Protein AF-A0A2D6MC99-F1 (afdb_monomer_lite)

Foldseek 3Di:
DAFEQEAEPDPGTDTDDDPDQFQLVVCVRVVQPQWQWAWPNHRDDRRHGDHHHIYIYTHRPPPPDPPPPD

Radius of gyration: 12.45 Å; chains: 1; bounding box: 36×21×30 Å

Sequence (70 aa):
MPRILLCNDTANFTETDVQATTVGDLRTELTLPNEAINVNRVVANDSHELRDDDRVAAVKTNKKGGDTKK

pLDDT: mean 83.2, std 14.68, range [44.69, 94.12]

Secondary structure (DSSP, 8-state):
--EEEEEESSSS-EEEE-S-SBHHHHHHHTT-TTEEEEETTEE--TTPBP-TT-EEEEEETT--------

Structure (mmCIF, N/CA/C/O backbone):
data_AF-A0A2D6MC99-F1
#
_entry.id   AF-A0A2D6MC99-F1
#
loop_
_atom_site.group_PDB
_atom_site.id
_atom_site.type_symbol
_atom_site.label_atom_id
_atom_site.label_alt_id
_atom_site.label_comp_id
_atom_site.label_asym_id
_atom_site.label_entity_id
_atom_site.label_seq_id
_atom_site.pdbx_PDB_ins_code
_atom_site.Cartn_x
_atom_site.Cartn_y
_atom_site.Cartn_z
_atom_site.occupancy
_atom_site.B_iso_or_equiv
_atom_site.auth_seq_id
_atom_site.auth_comp_id
_atom_site.auth_asym_id
_atom_site.auth_atom_id
_atom_site.pdbx_PDB_model_num
ATOM 1 N N . MET A 1 1 ? -9.983 -0.585 9.567 1.00 76.75 1 MET A N 1
ATOM 2 C CA . MET A 1 1 ? -8.543 -0.302 9.685 1.00 76.75 1 MET A CA 1
ATOM 3 C C . MET A 1 1 ? -7.840 -1.584 9.307 1.00 76.75 1 MET A C 1
ATOM 5 O O . MET A 1 1 ? -7.823 -2.484 10.140 1.00 76.75 1 MET A O 1
ATOM 9 N N . PRO A 1 2 ? -7.442 -1.733 8.038 1.00 88.88 2 PRO A N 1
ATOM 10 C CA . PRO A 1 2 ? -6.756 -2.931 7.604 1.00 88.88 2 PRO A CA 1
ATOM 11 C C . PRO A 1 2 ? -5.307 -2.946 8.106 1.00 88.88 2 PRO A C 1
ATOM 13 O O . PRO A 1 2 ? -4.652 -1.902 8.192 1.00 88.88 2 PRO A O 1
ATOM 16 N N . ARG A 1 3 ? -4.800 -4.140 8.407 1.00 92.44 3 ARG A N 1
ATOM 17 C CA . ARG A 1 3 ? -3.380 -4.383 8.665 1.00 92.44 3 ARG A CA 1
ATOM 18 C C . ARG A 1 3 ? -2.703 -4.819 7.379 1.00 92.44 3 ARG A C 1
ATOM 20 O O . ARG A 1 3 ? -2.939 -5.925 6.910 1.00 92.44 3 ARG A O 1
ATOM 27 N N . ILE A 1 4 ? -1.834 -3.983 6.828 1.00 93.38 4 ILE A N 1
ATOM 28 C CA . ILE A 1 4 ? -1.143 -4.274 5.568 1.00 93.38 4 ILE A CA 1
ATOM 29 C C . ILE A 1 4 ? 0.334 -4.581 5.797 1.00 93.38 4 ILE A C 1
ATOM 31 O O . ILE A 1 4 ? 0.943 -4.164 6.780 1.00 93.38 4 ILE A O 1
ATOM 35 N N . LEU A 1 5 ? 0.943 -5.264 4.837 1.00 92.50 5 LEU A N 1
ATOM 36 C CA . LEU A 1 5 ? 2.388 -5.384 4.718 1.00 92.50 5 LEU A CA 1
ATOM 37 C C . LEU A 1 5 ? 2.880 -4.264 3.803 1.00 92.50 5 LEU A C 1
ATOM 39 O O . LEU A 1 5 ? 2.773 -4.373 2.582 1.00 92.50 5 LEU A O 1
ATOM 43 N N . LEU A 1 6 ? 3.417 -3.192 4.384 1.00 90.44 6 LEU A N 1
ATOM 44 C CA . LEU A 1 6 ? 3.892 -2.023 3.651 1.00 90.44 6 LEU A CA 1
ATOM 45 C C . LEU A 1 6 ? 5.388 -2.138 3.339 1.00 90.44 6 LEU A C 1
ATOM 47 O O . LEU A 1 6 ? 6.216 -2.351 4.221 1.00 90.44 6 LEU A O 1
ATOM 51 N N . CYS A 1 7 ? 5.739 -1.943 2.074 1.00 89.38 7 CYS A N 1
ATOM 52 C CA . CYS A 1 7 ? 7.103 -1.755 1.599 1.00 89.38 7 CYS A CA 1
ATOM 53 C C . CYS A 1 7 ? 7.210 -0.342 1.015 1.00 89.38 7 CYS A C 1
ATOM 55 O O . CYS A 1 7 ? 6.753 -0.089 -0.102 1.00 89.38 7 CYS A O 1
ATOM 57 N N . ASN A 1 8 ? 7.760 0.586 1.801 1.00 82.25 8 ASN A N 1
ATOM 58 C CA . ASN A 1 8 ? 7.924 1.990 1.431 1.00 82.25 8 ASN A CA 1
ATOM 59 C C . ASN A 1 8 ? 9.369 2.426 1.700 1.00 82.25 8 ASN A C 1
ATOM 61 O O . ASN A 1 8 ? 9.776 2.547 2.852 1.00 82.25 8 ASN A O 1
ATOM 65 N N . ASP A 1 9 ? 10.150 2.607 0.632 1.00 72.31 9 ASP A N 1
ATOM 66 C CA . ASP A 1 9 ? 11.582 2.975 0.650 1.00 72.31 9 ASP A CA 1
ATOM 67 C C . ASP A 1 9 ? 12.518 2.006 1.415 1.00 72.31 9 ASP A C 1
ATOM 69 O O . ASP A 1 9 ? 13.737 2.172 1.419 1.00 72.31 9 ASP A O 1
ATOM 73 N N . THR A 1 10 ? 11.974 0.944 2.015 1.00 67.38 10 THR A N 1
ATOM 74 C CA . THR A 1 10 ? 12.695 -0.146 2.675 1.00 67.38 10 THR A CA 1
ATOM 75 C C . THR A 1 10 ? 12.773 -1.372 1.770 1.00 67.38 10 THR A C 1
ATOM 77 O O . THR A 1 10 ? 11.884 -1.641 0.972 1.00 67.38 10 THR A O 1
ATOM 80 N N . ALA A 1 11 ? 13.830 -2.176 1.910 1.00 75.81 11 ALA A N 1
ATOM 81 C CA . ALA A 1 11 ? 13.959 -3.437 1.167 1.00 75.81 11 ALA A CA 1
ATOM 82 C C . ALA A 1 11 ? 13.029 -4.556 1.683 1.00 75.81 11 ALA A C 1
ATOM 84 O O . ALA A 1 11 ? 12.983 -5.637 1.099 1.00 75.81 11 ALA A O 1
ATOM 85 N N . ASN A 1 12 ? 12.305 -4.306 2.777 1.00 85.25 12 ASN A N 1
ATOM 86 C CA . ASN A 1 12 ? 11.479 -5.280 3.477 1.00 85.25 12 ASN A CA 1
ATOM 87 C C . ASN A 1 12 ? 10.049 -4.763 3.635 1.00 85.25 12 ASN A C 1
ATOM 89 O O . ASN A 1 12 ? 9.829 -3.555 3.748 1.00 85.25 12 ASN A O 1
ATOM 93 N N . PHE A 1 13 ? 9.111 -5.708 3.677 1.00 88.75 13 PHE A N 1
ATOM 94 C CA . PHE A 1 13 ? 7.728 -5.467 4.064 1.00 88.75 13 PHE A CA 1
ATOM 95 C C . PHE A 1 13 ? 7.616 -5.432 5.589 1.00 88.75 13 PHE A C 1
ATOM 97 O O . PHE A 1 13 ? 8.101 -6.347 6.257 1.00 88.75 13 PHE A O 1
ATOM 104 N N . THR A 1 14 ? 6.949 -4.410 6.111 1.00 90.38 14 THR A N 1
ATOM 105 C CA . THR A 1 14 ? 6.671 -4.246 7.539 1.00 90.38 14 THR A CA 1
ATOM 106 C C . THR A 1 14 ? 5.164 -4.237 7.754 1.00 90.38 14 THR A C 1
ATOM 108 O O . THR A 1 14 ? 4.442 -3.546 7.035 1.00 90.38 14 THR A O 1
ATOM 111 N N . GLU A 1 15 ? 4.679 -4.987 8.742 1.00 92.56 15 GLU A N 1
ATOM 112 C CA . GLU A 1 15 ? 3.274 -4.916 9.155 1.00 92.56 15 GLU A CA 1
ATOM 113 C C . GLU A 1 15 ? 2.957 -3.510 9.663 1.00 92.56 15 GLU A C 1
ATOM 115 O O . GLU A 1 15 ? 3.648 -2.976 10.531 1.00 92.56 15 GLU A O 1
ATOM 120 N N . THR A 1 16 ? 1.942 -2.888 9.075 1.00 91.00 16 THR A N 1
ATOM 121 C CA . THR A 1 16 ? 1.527 -1.520 9.371 1.00 91.00 16 THR A CA 1
ATOM 122 C C . THR A 1 16 ? 0.008 -1.476 9.437 1.00 91.00 16 THR A C 1
ATOM 124 O O . THR A 1 16 ? -0.675 -1.836 8.478 1.00 91.00 16 THR A O 1
ATOM 127 N N . ASP A 1 17 ? -0.519 -1.029 10.573 1.00 92.06 17 ASP A N 1
ATOM 128 C CA . ASP A 1 17 ? -1.941 -0.732 10.723 1.00 92.06 17 ASP A CA 1
ATOM 129 C C . ASP A 1 17 ? -2.217 0.647 10.101 1.00 92.06 17 ASP A C 1
ATOM 131 O O . ASP A 1 17 ? -1.619 1.643 10.516 1.00 92.06 17 ASP A O 1
ATOM 135 N N . VAL A 1 18 ? -3.101 0.707 9.101 1.00 90.88 18 VAL A N 1
ATOM 136 C CA . VAL A 1 18 ? -3.446 1.950 8.386 1.00 90.88 18 VAL A CA 1
ATOM 137 C C . VAL A 1 18 ? -4.918 2.309 8.571 1.00 90.88 18 VAL A C 1
ATOM 139 O O . 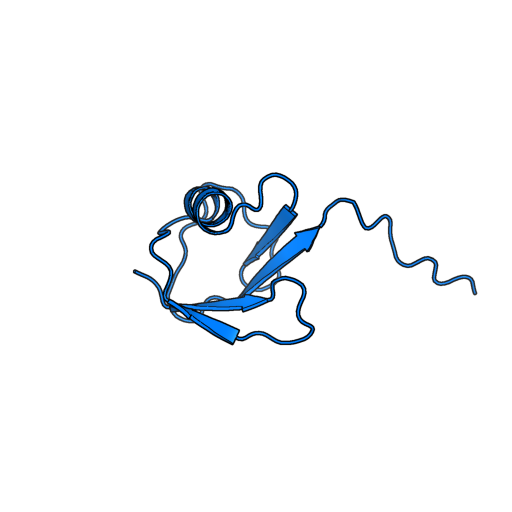VAL A 1 18 ? -5.781 1.445 8.778 1.00 90.88 18 VAL A O 1
ATOM 142 N N . GLN A 1 19 ? -5.223 3.606 8.522 1.00 92.50 19 GLN A N 1
ATOM 143 C CA . GLN A 1 19 ? -6.609 4.085 8.557 1.00 92.50 19 GLN A CA 1
ATOM 144 C C . GLN A 1 19 ? -7.276 3.987 7.183 1.00 92.50 19 GLN A C 1
ATOM 146 O O . GLN A 1 19 ? -8.490 3.790 7.098 1.00 92.50 19 GLN A O 1
ATOM 151 N N . ALA A 1 20 ? -6.480 4.082 6.121 1.00 91.06 20 ALA A N 1
ATOM 152 C CA . ALA A 1 20 ? -6.902 3.961 4.743 1.00 91.06 20 ALA A CA 1
ATOM 153 C C . ALA A 1 20 ? -7.650 2.654 4.470 1.00 91.06 20 ALA A C 1
ATOM 155 O O . ALA A 1 20 ? -7.174 1.556 4.758 1.00 91.06 20 ALA A O 1
ATOM 156 N N . THR A 1 21 ? -8.822 2.782 3.852 1.00 92.56 21 THR A N 1
ATOM 157 C CA . THR A 1 21 ? -9.601 1.634 3.357 1.00 92.56 21 THR A CA 1
ATOM 158 C C . THR A 1 21 ? -9.373 1.380 1.872 1.00 92.56 21 THR A C 1
ATOM 160 O O . THR A 1 21 ? -9.663 0.294 1.375 1.00 92.56 21 THR A O 1
ATOM 163 N N . THR A 1 22 ? -8.808 2.363 1.171 1.00 94.12 22 THR A N 1
ATOM 164 C CA . THR A 1 22 ? -8.498 2.303 -0.254 1.00 94.12 22 THR A CA 1
ATOM 165 C C . THR A 1 22 ? -7.070 2.762 -0.526 1.00 94.12 22 THR A C 1
ATOM 167 O O . THR A 1 22 ? -6.446 3.452 0.284 1.00 94.12 22 THR A O 1
ATOM 170 N N . VAL A 1 23 ? -6.543 2.413 -1.699 1.00 91.88 23 VAL A N 1
ATOM 171 C CA . VAL A 1 23 ? -5.226 2.882 -2.156 1.00 91.88 23 VAL A CA 1
ATOM 172 C C . VAL A 1 23 ? -5.173 4.411 -2.277 1.00 91.88 23 VAL A C 1
ATOM 174 O O . VAL A 1 23 ? -4.143 5.003 -1.957 1.00 91.88 23 VAL A O 1
ATOM 177 N N . GLY A 1 24 ? -6.264 5.067 -2.688 1.00 91.50 24 GLY A N 1
ATOM 178 C CA . GLY A 1 24 ? -6.339 6.530 -2.761 1.00 91.50 24 GLY A CA 1
ATOM 179 C C . GLY A 1 24 ? -6.189 7.201 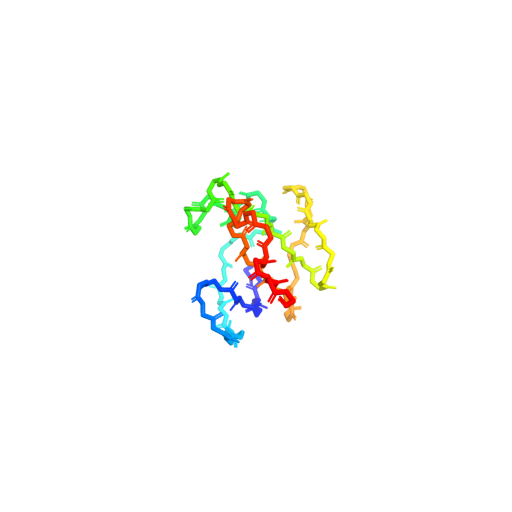-1.394 1.00 91.50 24 GLY A C 1
ATOM 180 O O . GLY A 1 24 ? -5.409 8.147 -1.242 1.00 91.50 24 GLY A O 1
ATOM 181 N N . ASP A 1 25 ? -6.865 6.660 -0.379 1.00 92.12 25 ASP A N 1
ATOM 182 C CA . ASP A 1 25 ? -6.726 7.131 1.003 1.00 92.12 25 ASP A CA 1
ATOM 183 C C . ASP A 1 25 ? -5.304 6.892 1.520 1.00 92.12 25 ASP A C 1
ATOM 185 O O . ASP A 1 25 ? -4.707 7.778 2.130 1.00 92.12 25 ASP A O 1
ATOM 189 N N . LEU A 1 26 ? -4.723 5.730 1.202 1.00 91.31 26 LEU A N 1
ATOM 190 C CA . LEU A 1 26 ? -3.379 5.354 1.635 1.00 91.31 26 LEU A CA 1
ATOM 191 C C . LEU A 1 26 ? -2.314 6.310 1.092 1.00 91.31 26 LEU A C 1
ATOM 193 O O . LEU A 1 26 ? -1.394 6.691 1.815 1.00 91.31 26 LEU A O 1
ATOM 197 N N . ARG A 1 27 ? -2.442 6.741 -0.168 1.00 89.62 27 ARG A N 1
ATOM 198 C CA . ARG A 1 27 ? -1.557 7.761 -0.757 1.00 89.62 27 ARG A CA 1
ATOM 199 C C . ARG A 1 27 ? -1.600 9.067 0.019 1.00 89.62 27 ARG A C 1
ATOM 201 O O . ARG A 1 27 ? -0.572 9.726 0.155 1.00 89.62 27 ARG A O 1
ATOM 208 N N . THR A 1 28 ? -2.781 9.446 0.492 1.00 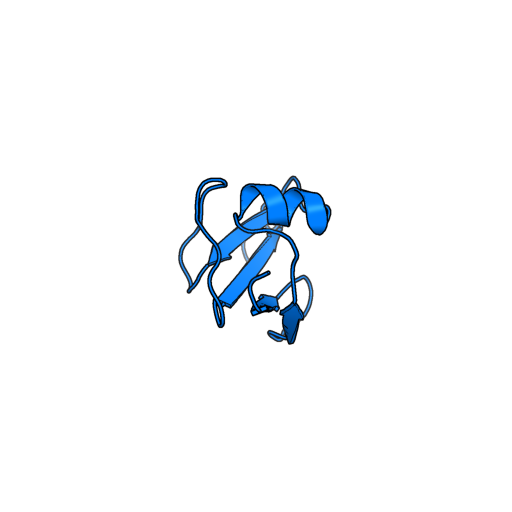90.12 28 THR A N 1
ATOM 209 C CA . THR A 1 28 ? -2.982 10.684 1.244 1.00 90.12 28 THR A CA 1
ATOM 210 C C . THR A 1 28 ? -2.419 10.543 2.655 1.00 90.12 28 THR A C 1
ATOM 212 O O . THR A 1 28 ? -1.662 11.405 3.093 1.00 90.12 28 THR A O 1
ATOM 215 N N . GLU A 1 29 ? -2.706 9.425 3.326 1.00 89.44 29 GLU A N 1
ATOM 216 C CA . GLU A 1 29 ? -2.217 9.099 4.672 1.00 89.44 29 GLU A CA 1
ATOM 217 C C . GLU A 1 29 ? -0.685 9.047 4.733 1.00 89.44 29 GLU A C 1
ATOM 219 O O . GLU A 1 29 ? -0.071 9.645 5.614 1.00 89.44 29 GLU A O 1
ATOM 224 N N . LEU A 1 30 ? -0.050 8.390 3.761 1.00 86.88 30 LEU A N 1
ATOM 225 C CA . LEU A 1 30 ? 1.403 8.216 3.716 1.00 86.88 30 LEU A CA 1
ATOM 226 C C . LEU A 1 30 ? 2.133 9.324 2.940 1.00 86.88 30 LEU A C 1
ATOM 228 O O . LEU A 1 30 ? 3.356 9.286 2.827 1.00 86.88 30 LEU A O 1
ATOM 232 N N . THR A 1 31 ? 1.413 10.324 2.419 1.00 86.75 31 THR A N 1
ATOM 233 C CA . THR A 1 31 ? 1.975 11.424 1.610 1.00 86.75 31 THR A CA 1
ATOM 234 C C . THR A 1 31 ? 2.767 10.920 0.385 1.00 86.75 31 THR A C 1
ATOM 236 O O . THR A 1 31 ? 3.879 11.371 0.107 1.00 86.75 31 THR A O 1
ATOM 239 N N . LEU A 1 32 ? 2.179 9.992 -0.384 1.00 81.00 32 LEU A N 1
ATOM 240 C CA . LEU A 1 32 ? 2.778 9.321 -1.555 1.00 81.00 32 LEU A CA 1
ATOM 241 C C . LEU A 1 32 ? 2.088 9.720 -2.885 1.00 81.00 32 LEU A C 1
ATOM 243 O O . LEU A 1 32 ? 1.571 8.861 -3.612 1.00 81.00 32 LEU A O 1
ATOM 247 N N . PRO A 1 33 ? 2.046 11.016 -3.258 1.00 74.12 33 PRO A N 1
ATOM 248 C CA . PRO A 1 33 ? 1.221 11.493 -4.372 1.00 74.12 33 PRO A CA 1
ATOM 249 C C . PRO A 1 33 ? 1.692 11.014 -5.755 1.00 74.12 33 PRO A C 1
ATOM 251 O O . PRO A 1 33 ? 0.890 10.943 -6.676 1.00 74.12 33 PRO A O 1
ATOM 254 N N . ASN A 1 34 ? 2.974 10.661 -5.909 1.00 80.06 34 ASN A N 1
ATOM 255 C CA . ASN A 1 34 ? 3.586 10.340 -7.209 1.00 80.06 34 ASN A CA 1
ATOM 256 C C . ASN A 1 34 ? 4.129 8.905 -7.299 1.00 80.06 34 ASN A C 1
ATOM 258 O O . ASN A 1 34 ? 4.952 8.589 -8.160 1.00 80.06 34 ASN A O 1
ATOM 262 N N . GLU A 1 35 ? 3.724 8.017 -6.401 1.00 85.06 35 GLU A N 1
ATOM 263 C CA . GLU A 1 35 ? 4.258 6.654 -6.344 1.00 85.06 35 GLU A CA 1
ATOM 264 C C . GLU A 1 35 ? 3.283 5.665 -6.987 1.00 85.06 35 GLU A C 1
ATOM 266 O O . GLU A 1 35 ? 2.075 5.844 -6.936 1.00 85.06 35 GLU A O 1
ATOM 271 N N . ALA A 1 36 ? 3.765 4.628 -7.659 1.00 88.06 36 ALA A N 1
ATOM 272 C CA . ALA A 1 36 ? 2.921 3.519 -8.073 1.00 88.06 36 ALA A CA 1
ATOM 273 C C . ALA A 1 36 ? 2.698 2.627 -6.852 1.00 88.06 36 ALA A C 1
ATOM 275 O O . ALA A 1 36 ? 3.666 2.205 -6.219 1.00 88.06 36 ALA A O 1
ATOM 276 N N . ILE A 1 37 ? 1.437 2.361 -6.521 1.00 89.75 37 ILE A N 1
ATOM 277 C CA . ILE A 1 37 ? 1.086 1.452 -5.434 1.00 89.75 37 ILE A CA 1
ATOM 278 C C . ILE A 1 37 ? 0.785 0.090 -6.043 1.00 89.75 37 ILE A C 1
ATOM 280 O O . ILE A 1 37 ? -0.123 -0.054 -6.861 1.00 89.75 37 ILE A O 1
ATOM 284 N N . ASN A 1 38 ? 1.560 -0.910 -5.644 1.00 91.06 38 ASN A N 1
ATOM 285 C CA . ASN A 1 38 ? 1.344 -2.289 -6.040 1.00 91.06 38 ASN A CA 1
ATOM 286 C C . ASN A 1 38 ? 0.739 -3.050 -4.869 1.00 91.06 38 ASN A C 1
ATOM 288 O O . ASN A 1 38 ? 1.373 -3.144 -3.823 1.00 91.06 38 ASN A O 1
ATOM 292 N N . VAL A 1 39 ? -0.431 -3.645 -5.069 1.00 92.44 39 VAL A N 1
ATOM 293 C CA . VAL A 1 39 ? -1.072 -4.539 -4.103 1.00 92.44 39 VAL A CA 1
ATOM 294 C C . VAL A 1 39 ? -0.956 -5.962 -4.633 1.00 92.44 39 VAL A C 1
ATOM 296 O O . VAL A 1 39 ? -1.321 -6.246 -5.772 1.00 92.44 39 VAL A O 1
ATOM 299 N N . ASN A 1 40 ? -0.365 -6.865 -3.850 1.00 90.94 40 ASN A N 1
ATOM 300 C CA . ASN A 1 40 ? -0.184 -8.276 -4.213 1.00 90.94 40 ASN A CA 1
ATOM 301 C C . ASN A 1 40 ? 0.476 -8.487 -5.593 1.00 90.94 40 ASN A C 1
ATOM 303 O O . ASN A 1 40 ? 0.127 -9.403 -6.336 1.00 90.94 40 ASN A O 1
ATOM 307 N N . ARG A 1 41 ? 1.488 -7.660 -5.908 1.00 88.69 41 ARG A N 1
ATOM 308 C CA . ARG A 1 41 ? 2.247 -7.629 -7.183 1.00 88.69 41 ARG A CA 1
ATOM 309 C C . ARG A 1 41 ? 1.494 -7.054 -8.389 1.00 88.69 41 ARG A C 1
ATOM 311 O O . ARG A 1 41 ? 2.028 -7.099 -9.494 1.00 88.69 41 ARG A O 1
ATOM 318 N N . VAL A 1 42 ? 0.307 -6.491 -8.195 1.00 89.44 42 VAL A N 1
ATOM 319 C CA . VAL A 1 42 ? -0.476 -5.841 -9.251 1.00 89.44 42 VAL A CA 1
ATOM 320 C C . VAL A 1 42 ? -0.523 -4.343 -8.986 1.00 89.44 42 VAL A C 1
ATOM 322 O O . VAL A 1 42 ? -0.738 -3.930 -7.851 1.00 89.44 42 VAL A O 1
ATOM 325 N N . VAL A 1 43 ? -0.318 -3.524 -10.021 1.00 89.69 43 VAL A N 1
ATOM 326 C CA . VAL A 1 43 ? -0.500 -2.069 -9.915 1.00 89.69 43 VAL A CA 1
ATOM 327 C C . VAL A 1 43 ? -1.970 -1.800 -9.605 1.00 89.69 43 VAL A C 1
ATOM 329 O O . VAL A 1 43 ? -2.842 -2.112 -10.417 1.00 89.69 43 VAL A O 1
ATOM 332 N N . ALA A 1 44 ? -2.238 -1.251 -8.426 1.00 91.88 44 ALA A N 1
ATOM 333 C CA . ALA A 1 44 ? -3.580 -0.949 -7.965 1.00 91.88 44 ALA A CA 1
ATOM 334 C C . ALA A 1 44 ? -3.931 0.509 -8.279 1.00 91.88 44 ALA A C 1
ATOM 336 O O . ALA A 1 44 ? -3.088 1.406 -8.200 1.00 91.88 44 ALA A O 1
ATOM 337 N N . ASN A 1 45 ? -5.187 0.739 -8.657 1.00 92.62 45 ASN A N 1
ATOM 338 C CA . ASN A 1 45 ? -5.729 2.084 -8.805 1.00 92.62 45 ASN A CA 1
ATOM 339 C C . ASN A 1 45 ? -6.217 2.612 -7.450 1.00 92.62 45 ASN A C 1
ATOM 341 O O . ASN A 1 45 ? -6.337 1.860 -6.487 1.00 92.62 45 ASN A O 1
ATOM 345 N N . ASP A 1 46 ? -6.542 3.900 -7.392 1.00 91.62 46 ASP A N 1
ATOM 346 C CA . ASP A 1 46 ? -6.947 4.554 -6.143 1.00 91.62 46 ASP A CA 1
ATOM 347 C C . ASP A 1 46 ? -8.261 4.001 -5.567 1.00 91.62 46 ASP A C 1
ATOM 349 O O . ASP A 1 46 ? -8.491 4.091 -4.366 1.00 91.62 46 ASP A O 1
ATOM 353 N N . SER A 1 47 ? -9.097 3.379 -6.404 1.00 92.62 47 SER A N 1
ATOM 354 C CA . SER A 1 47 ? -10.353 2.733 -6.004 1.00 92.62 47 SER A CA 1
ATOM 355 C C . SER A 1 47 ? -10.178 1.313 -5.457 1.00 92.62 47 SER A C 1
ATOM 357 O O . SER A 1 47 ? -11.167 0.687 -5.086 1.00 92.62 47 SER A O 1
ATOM 359 N N . HIS A 1 48 ? -8.961 0.768 -5.447 1.00 93.75 48 HIS A N 1
ATOM 360 C CA . HIS A 1 48 ? -8.708 -0.568 -4.925 1.00 93.75 48 HIS A CA 1
ATOM 361 C C . HIS A 1 48 ? -8.857 -0.582 -3.402 1.00 93.75 48 HIS A C 1
ATOM 363 O O . HIS A 1 48 ? -8.209 0.203 -2.707 1.00 93.75 48 HIS A O 1
ATOM 369 N N . GLU A 1 49 ? -9.695 -1.485 -2.898 1.00 93.81 49 GLU A N 1
ATOM 370 C CA . GLU A 1 49 ? -9.893 -1.703 -1.465 1.00 93.81 49 GLU A CA 1
ATOM 371 C C . GLU A 1 49 ? -8.696 -2.438 -0.860 1.00 93.81 49 GLU A C 1
ATOM 373 O O . GLU A 1 49 ? -8.225 -3.426 -1.421 1.00 93.81 49 GLU A O 1
ATOM 378 N N . LEU A 1 50 ? -8.235 -1.974 0.299 1.00 92.56 50 LEU A N 1
ATOM 379 C CA . LEU A 1 50 ? -7.176 -2.617 1.069 1.00 92.56 50 LEU A CA 1
ATOM 380 C C . LEU A 1 50 ? -7.774 -3.615 2.057 1.00 92.56 50 LEU A C 1
ATOM 382 O O . LEU A 1 50 ? -8.756 -3.321 2.744 1.00 92.56 50 LEU A O 1
ATOM 386 N N . ARG A 1 51 ? -7.156 -4.788 2.148 1.00 93.38 51 ARG A N 1
ATOM 387 C CA . ARG A 1 51 ? -7.541 -5.861 3.065 1.00 93.38 51 ARG A CA 1
ATOM 388 C C . ARG A 1 51 ? -6.411 -6.183 4.027 1.00 93.38 51 ARG A C 1
ATOM 390 O O . ARG A 1 51 ? -5.257 -5.816 3.812 1.00 93.38 51 ARG A O 1
ATOM 397 N N . ASP A 1 52 ? -6.769 -6.887 5.092 1.00 92.19 52 ASP A N 1
ATOM 398 C CA . ASP A 1 52 ? -5.782 -7.437 6.011 1.00 92.19 52 ASP A CA 1
ATOM 399 C C . ASP A 1 52 ? -4.819 -8.373 5.267 1.00 92.19 52 ASP A C 1
ATOM 401 O O . ASP A 1 52 ? -5.213 -9.094 4.347 1.00 92.19 52 ASP A O 1
ATOM 405 N N . ASP A 1 53 ? -3.551 -8.324 5.666 1.00 91.81 53 ASP A N 1
ATOM 406 C CA . ASP A 1 53 ? -2.417 -9.066 5.110 1.00 91.81 53 ASP A CA 1
ATOM 407 C C . ASP A 1 53 ? -2.044 -8.721 3.654 1.00 91.81 53 ASP A C 1
ATOM 409 O O . ASP A 1 53 ? -1.153 -9.355 3.069 1.00 91.81 53 ASP A O 1
ATOM 413 N N . ASP A 1 54 ? -2.654 -7.686 3.061 1.00 93.12 54 ASP A N 1
ATOM 414 C CA . ASP A 1 54 ? -2.306 -7.249 1.709 1.00 93.12 54 ASP A CA 1
ATOM 415 C C . ASP A 1 54 ? -0.861 -6.752 1.630 1.00 93.12 54 ASP A C 1
ATOM 417 O O . ASP A 1 54 ? -0.390 -5.949 2.439 1.00 93.12 54 ASP A O 1
ATOM 421 N N . ARG A 1 55 ? -0.146 -7.197 0.590 1.00 92.19 55 ARG A N 1
ATOM 422 C CA . ARG A 1 55 ? 1.227 -6.754 0.321 1.00 92.19 55 ARG A CA 1
ATOM 423 C C . ARG A 1 55 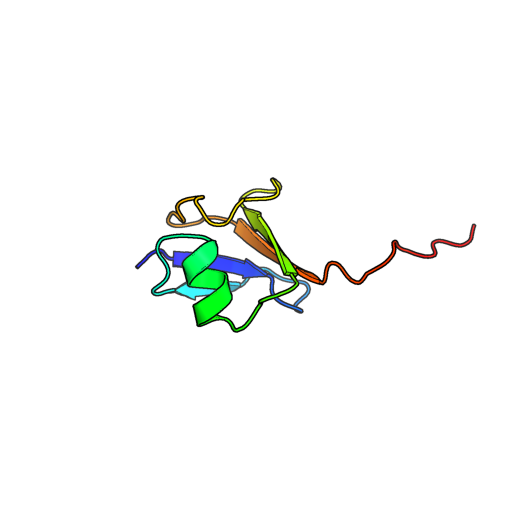? 1.216 -5.500 -0.520 1.00 92.19 55 ARG A C 1
ATOM 425 O O . ARG A 1 55 ? 1.064 -5.581 -1.740 1.00 92.19 55 ARG A O 1
ATOM 432 N N . VAL A 1 56 ? 1.442 -4.369 0.127 1.00 92.38 56 VAL A N 1
ATOM 433 C CA . VAL A 1 56 ? 1.449 -3.052 -0.490 1.00 92.38 56 VAL A CA 1
ATOM 434 C C . VAL A 1 56 ? 2.885 -2.578 -0.675 1.00 92.38 56 VAL A C 1
ATOM 436 O O . VAL A 1 56 ? 3.637 -2.432 0.283 1.00 92.38 56 VAL A O 1
ATOM 439 N N . ALA A 1 57 ? 3.284 -2.325 -1.917 1.00 91.56 57 ALA A N 1
ATOM 440 C CA . ALA A 1 57 ? 4.577 -1.739 -2.240 1.00 91.56 57 ALA A CA 1
ATOM 441 C C . ALA A 1 57 ? 4.386 -0.369 -2.886 1.00 91.56 57 ALA A C 1
ATOM 443 O O . ALA A 1 57 ? 3.716 -0.256 -3.914 1.00 91.56 57 ALA A O 1
ATOM 444 N N . ALA A 1 58 ? 5.005 0.649 -2.299 1.00 89.38 58 ALA A N 1
ATOM 445 C CA . ALA A 1 58 ? 5.037 1.994 -2.838 1.00 89.38 58 ALA A CA 1
ATOM 446 C C . ALA A 1 58 ? 6.331 2.194 -3.634 1.00 89.38 58 ALA A C 1
ATOM 448 O O . ALA A 1 58 ? 7.441 2.096 -3.108 1.00 89.38 58 ALA A O 1
ATOM 449 N N . VAL A 1 59 ? 6.199 2.411 -4.941 1.00 84.19 59 VAL A N 1
ATOM 450 C CA . VAL A 1 59 ? 7.333 2.504 -5.863 1.00 84.19 59 VAL A CA 1
AT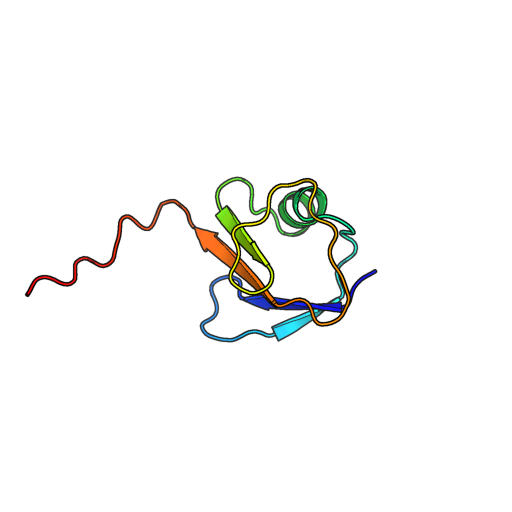OM 451 C C . VAL A 1 59 ? 7.348 3.878 -6.510 1.00 84.19 59 VAL A C 1
ATOM 453 O O . VAL A 1 59 ? 6.450 4.230 -7.268 1.00 84.19 59 VAL A O 1
ATOM 456 N N . LYS A 1 60 ? 8.406 4.658 -6.283 1.00 79.88 60 LYS A N 1
ATOM 457 C CA . LYS A 1 60 ? 8.599 5.949 -6.959 1.00 79.88 60 LYS A CA 1
ATOM 458 C C . LYS A 1 60 ? 8.605 5.748 -8.480 1.00 79.88 60 LYS A C 1
ATOM 460 O O . LYS A 1 60 ? 9.526 5.140 -9.027 1.00 79.88 60 LYS A O 1
ATOM 465 N N . THR A 1 61 ? 7.603 6.303 -9.169 1.00 66.31 61 THR A N 1
ATOM 466 C CA . THR A 1 61 ? 7.459 6.228 -10.642 1.00 66.31 61 THR A CA 1
ATOM 467 C C . THR A 1 61 ? 8.637 6.862 -11.387 1.00 66.31 61 THR A C 1
ATOM 469 O O . THR A 1 61 ? 8.888 6.537 -12.543 1.00 66.31 61 THR A O 1
ATOM 472 N N . ASN A 1 62 ? 9.417 7.709 -10.705 1.00 58.91 62 ASN A N 1
ATOM 473 C CA . ASN A 1 62 ? 10.610 8.354 -11.248 1.00 58.91 62 ASN A CA 1
ATOM 474 C C . ASN A 1 62 ? 11.890 7.500 -11.224 1.00 58.91 62 ASN A C 1
ATOM 476 O O . ASN A 1 62 ? 12.935 7.974 -11.673 1.00 58.91 62 ASN A O 1
ATOM 480 N N . LYS A 1 63 ? 11.847 6.235 -10.782 1.00 50.81 63 LYS A N 1
ATOM 481 C CA . LYS A 1 63 ? 12.899 5.279 -11.156 1.00 50.81 63 LYS A CA 1
ATOM 482 C C . LYS A 1 63 ? 12.676 4.862 -12.613 1.00 50.81 63 LYS A C 1
ATOM 484 O O . LYS A 1 63 ? 12.143 3.791 -12.894 1.00 50.81 63 LYS A O 1
ATOM 489 N N . LYS A 1 64 ? 13.124 5.711 -13.554 1.00 47.75 64 LYS A N 1
ATOM 490 C CA . LYS A 1 64 ? 13.559 5.218 -14.872 1.00 47.75 64 LYS A CA 1
ATOM 491 C C . LYS A 1 64 ? 14.461 4.010 -14.612 1.00 47.75 64 LYS A C 1
ATOM 493 O O . LYS A 1 64 ? 15.264 4.049 -13.683 1.00 47.75 64 LYS A O 1
ATOM 498 N N . GLY A 1 65 ? 14.205 2.942 -15.361 1.00 44.69 65 GLY A N 1
ATOM 499 C CA . GLY A 1 65 ? 14.627 1.579 -15.068 1.00 44.69 65 GLY A CA 1
ATOM 500 C C . GLY A 1 65 ? 16.084 1.422 -14.652 1.00 44.69 65 GLY A C 1
ATOM 501 O O . GLY A 1 65 ? 16.927 2.270 -14.933 1.00 44.69 65 GLY A O 1
ATOM 502 N N . GLY A 1 66 ? 16.357 0.297 -13.989 1.00 48.12 66 GLY A N 1
ATOM 503 C CA . GLY A 1 66 ? 17.715 -0.149 -13.734 1.00 48.12 66 GLY A CA 1
ATOM 504 C C . GLY A 1 66 ? 18.559 0.046 -14.986 1.00 48.12 66 GLY A C 1
ATOM 505 O O . GLY A 1 66 ? 18.314 -0.580 -16.015 1.00 48.12 66 GLY A O 1
ATOM 506 N N . ASP A 1 67 ? 19.534 0.941 -14.885 1.00 48.59 67 ASP A N 1
ATOM 507 C CA . ASP A 1 67 ? 20.632 1.052 -15.830 1.00 48.59 67 ASP A CA 1
ATOM 508 C C . ASP A 1 67 ? 21.541 -0.154 -15.545 1.00 48.59 67 ASP A C 1
ATOM 510 O O . ASP A 1 67 ? 22.652 -0.037 -15.032 1.00 48.59 67 ASP A O 1
ATOM 514 N N . THR A 1 68 ? 21.032 -1.368 -15.782 1.00 46.38 68 THR A N 1
ATOM 515 C CA . THR A 1 68 ? 21.877 -2.537 -15.989 1.00 46.38 68 THR A CA 1
ATOM 516 C C . THR A 1 68 ? 22.532 -2.343 -17.345 1.00 46.38 68 THR A C 1
ATOM 518 O O . THR A 1 68 ? 22.142 -2.932 -18.355 1.00 46.38 68 THR A O 1
ATOM 521 N N . LYS A 1 69 ? 23.542 -1.469 -17.367 1.00 45.06 69 LYS A N 1
ATOM 522 C CA . LYS A 1 69 ? 24.562 -1.519 -18.401 1.00 45.06 69 LYS A CA 1
ATOM 523 C C . LYS A 1 69 ? 25.196 -2.905 -18.326 1.00 45.06 69 LYS A C 1
ATOM 525 O O . LYS A 1 69 ? 25.751 -3.286 -17.296 1.00 45.06 69 LYS A O 1
ATOM 530 N N . LYS A 1 70 ? 24.970 -3.655 -19.403 1.00 45.88 70 LYS A N 1
ATOM 531 C CA . LYS A 1 70 ? 25.695 -4.869 -19.775 1.00 45.88 70 LYS A CA 1
ATOM 532 C C . LYS A 1 70 ? 27.197 -4.627 -19.816 1.00 45.88 70 LYS A C 1
ATOM 534 O O . LYS A 1 70 ? 27.587 -3.490 -20.168 1.00 45.8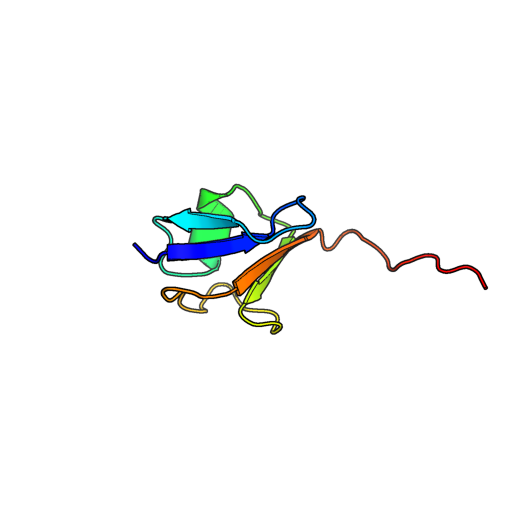8 70 LYS A O 1
#